Protein AF-A0A5K0WLS4-F1 (afdb_monomer)

Organism: NCBI:txid210225

Foldseek 3Di:
DLPQLLVLLVQCVDPDPVSNVVSVVSLVVVLVDLCLLVSLLCCLPPPPDPSSVVSSVVVNVVRCVVNVVVDDPVSNVVSVVSVVCSVVDDD

Mean predicted aligned error: 4.25 Å

InterPro domains:
  IPR001494 Importin-beta, N-terminal domain [PF03810] (23-88)
  IPR001494 Importin-beta, N-terminal domain [PS50166] (23-89)
  IPR001494 Importin-beta, N-terminal domain [SM00913] (23-89)
  IPR011989 Armadillo-like helical [G3DSA:1.25.10.10] (1-91)
  IPR016024 Armadillo-type fold [SSF48371] (2-88)

Structure (mmCIF, N/CA/C/O backbone):
data_AF-A0A5K0WLS4-F1
#
_entry.id   AF-A0A5K0WLS4-F1
#
loop_
_atom_site.group_PDB
_atom_site.id
_atom_site.type_symbol
_atom_site.label_atom_id
_atom_site.label_alt_id
_atom_site.label_comp_id
_atom_site.label_asym_id
_atom_site.label_entity_id
_atom_site.label_seq_id
_atom_site.pdbx_PDB_ins_code
_atom_site.Cartn_x
_atom_site.Cartn_y
_atom_site.Cartn_z
_atom_site.occupancy
_atom_site.B_iso_or_equiv
_atom_site.auth_seq_id
_atom_site.auth_comp_id
_atom_site.auth_asym_id
_atom_site.auth_atom_id
_atom_site.pdbx_PDB_model_num
ATOM 1 N N . MET A 1 1 ? 6.244 20.134 -4.173 1.00 35.75 1 MET A N 1
ATOM 2 C CA . MET A 1 1 ? 6.234 19.050 -5.176 1.00 35.75 1 MET A CA 1
ATOM 3 C C . MET A 1 1 ? 6.516 17.727 -4.481 1.00 35.75 1 MET A C 1
ATOM 5 O O . MET A 1 1 ? 7.676 17.408 -4.264 1.00 35.75 1 MET A O 1
ATOM 9 N N . ALA A 1 2 ? 5.484 16.975 -4.095 1.00 41.59 2 ALA A N 1
ATOM 10 C CA . ALA A 1 2 ? 5.676 15.547 -3.869 1.00 41.59 2 ALA A CA 1
ATOM 11 C C . ALA A 1 2 ? 5.909 14.940 -5.253 1.00 41.59 2 ALA A C 1
ATOM 13 O O . ALA A 1 2 ? 5.068 15.106 -6.135 1.00 41.59 2 ALA A O 1
ATOM 14 N N . GLN A 1 3 ? 7.066 14.326 -5.483 1.00 55.81 3 GLN A N 1
ATOM 15 C CA . GLN A 1 3 ? 7.213 13.423 -6.619 1.00 55.81 3 GLN A CA 1
ATOM 16 C C . GLN A 1 3 ? 6.031 12.447 -6.537 1.00 55.81 3 GLN A C 1
ATOM 18 O O . GLN A 1 3 ? 5.788 11.900 -5.459 1.00 55.81 3 GLN A O 1
ATOM 23 N N . SER A 1 4 ? 5.233 12.320 -7.607 1.00 84.50 4 SER A N 1
ATOM 24 C CA . SER A 1 4 ? 4.081 11.410 -7.627 1.00 84.50 4 SER A CA 1
ATOM 25 C C . SER A 1 4 ? 4.534 10.064 -7.069 1.00 84.50 4 SER A C 1
ATOM 27 O O . SER A 1 4 ? 5.571 9.570 -7.502 1.00 84.50 4 SER A O 1
ATOM 29 N N . LEU A 1 5 ? 3.822 9.495 -6.092 1.00 89.50 5 LEU A N 1
ATOM 30 C CA . LEU A 1 5 ? 4.236 8.263 -5.403 1.00 89.50 5 LEU A CA 1
ATOM 31 C C . LEU A 1 5 ? 4.639 7.151 -6.392 1.00 89.50 5 LEU A C 1
ATOM 33 O O . LEU A 1 5 ? 5.608 6.439 -6.156 1.00 89.50 5 LEU A O 1
ATOM 37 N N . GLU A 1 6 ? 3.979 7.083 -7.548 1.00 90.06 6 GLU A N 1
ATOM 38 C CA . GLU A 1 6 ? 4.364 6.236 -8.682 1.00 90.06 6 GLU A CA 1
ATOM 39 C C . GLU A 1 6 ? 5.829 6.400 -9.131 1.00 90.06 6 GLU A C 1
AT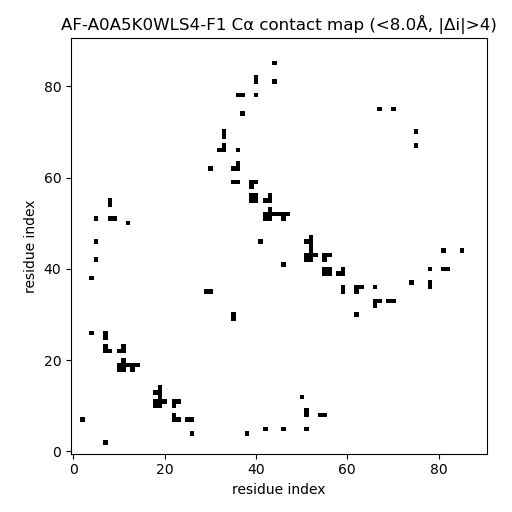OM 41 O O . GLU A 1 6 ? 6.525 5.406 -9.310 1.00 90.06 6 GLU A O 1
ATOM 46 N N . LEU A 1 7 ? 6.338 7.629 -9.262 1.00 91.69 7 LEU A N 1
ATOM 47 C CA . LEU A 1 7 ? 7.735 7.895 -9.625 1.00 91.69 7 LEU A CA 1
ATOM 48 C C . LEU A 1 7 ? 8.710 7.414 -8.550 1.00 91.69 7 LEU A C 1
ATOM 50 O O . LEU A 1 7 ? 9.794 6.945 -8.889 1.00 91.69 7 LEU A O 1
ATOM 54 N N . LEU A 1 8 ? 8.349 7.524 -7.269 1.00 93.75 8 LEU A N 1
ATOM 55 C CA . LEU A 1 8 ? 9.169 6.991 -6.177 1.00 93.75 8 LEU A CA 1
ATOM 56 C C . LEU A 1 8 ? 9.198 5.460 -6.227 1.00 93.75 8 LEU A C 1
ATOM 58 O O . LEU A 1 8 ? 10.263 4.856 -6.142 1.00 93.75 8 LEU A O 1
ATOM 62 N N . LEU A 1 9 ? 8.042 4.833 -6.451 1.00 93.44 9 LEU A N 1
ATOM 63 C CA . LEU A 1 9 ? 7.935 3.383 -6.609 1.00 93.44 9 LEU A CA 1
ATOM 64 C C . LEU A 1 9 ? 8.750 2.885 -7.811 1.00 93.44 9 LEU A C 1
ATOM 66 O O . LEU A 1 9 ? 9.419 1.863 -7.703 1.00 93.44 9 LEU A O 1
ATOM 70 N N . ILE A 1 10 ? 8.742 3.610 -8.934 1.00 93.75 10 ILE A N 1
ATOM 71 C CA . ILE A 1 10 ? 9.572 3.297 -10.107 1.00 93.75 10 ILE A CA 1
ATOM 72 C C . ILE A 1 10 ? 11.063 3.434 -9.773 1.00 93.75 10 ILE A C 1
ATOM 74 O O . ILE A 1 10 ? 11.844 2.549 -10.116 1.00 93.75 10 ILE A O 1
ATOM 78 N N . GLN A 1 11 ? 11.470 4.497 -9.074 1.00 94.31 11 GLN A N 1
ATOM 79 C CA . GLN A 1 11 ? 12.866 4.704 -8.671 1.00 94.31 11 GLN A CA 1
ATOM 80 C C . GLN A 1 11 ? 13.380 3.594 -7.743 1.00 94.31 11 GLN A C 1
ATOM 82 O O . GLN A 1 11 ? 14.507 3.138 -7.921 1.00 94.31 11 GLN A O 1
ATOM 87 N N . CYS A 1 12 ? 12.549 3.081 -6.828 1.00 92.94 12 CYS A N 1
ATOM 88 C CA . CYS A 1 12 ? 12.890 1.918 -5.998 1.00 92.94 12 CYS A CA 1
ATOM 89 C C . CYS A 1 12 ? 13.179 0.641 -6.809 1.00 92.94 12 CYS A C 1
ATOM 91 O O . CYS A 1 12 ? 13.804 -0.284 -6.291 1.00 92.94 12 CYS A O 1
ATOM 93 N N . LEU A 1 13 ? 12.724 0.578 -8.063 1.00 91.88 13 LEU A N 1
ATOM 94 C CA . LEU A 1 13 ? 12.891 -0.563 -8.963 1.00 91.88 13 LEU A CA 1
ATOM 95 C C . LEU A 1 13 ? 14.024 -0.363 -9.985 1.00 91.88 13 LEU A C 1
ATOM 97 O O . LEU A 1 13 ? 14.308 -1.279 -10.756 1.00 91.88 13 LEU A O 1
ATOM 101 N N . MET A 1 14 ? 14.663 0.810 -10.020 1.00 90.81 14 MET A N 1
ATOM 102 C CA . MET A 1 14 ? 15.780 1.081 -10.929 1.00 90.81 14 MET A CA 1
ATOM 103 C C . MET A 1 14 ? 17.082 0.438 -10.434 1.00 90.81 14 MET A C 1
ATOM 105 O O . MET A 1 14 ? 17.224 0.203 -9.242 1.00 90.81 14 MET A O 1
ATOM 109 N N . PRO A 1 15 ? 18.067 0.164 -11.306 1.00 89.81 15 PRO A N 1
ATOM 110 C CA . PRO A 1 15 ? 19.360 -0.392 -10.892 1.00 89.81 15 PRO A CA 1
ATOM 111 C C . PRO A 1 15 ? 20.266 0.610 -10.151 1.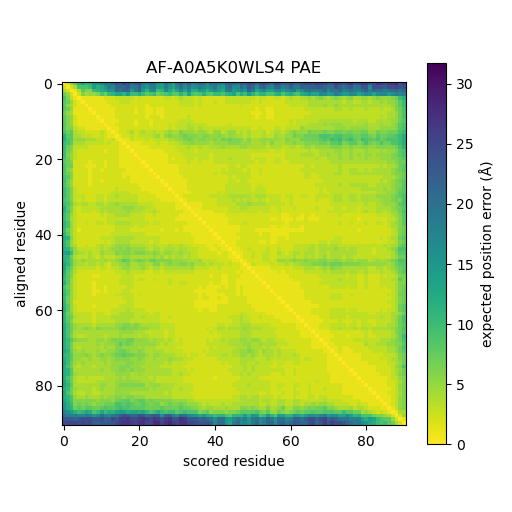00 89.81 15 PRO A C 1
ATOM 113 O O . PRO A 1 15 ? 21.242 0.198 -9.529 1.00 89.81 15 PRO A O 1
ATOM 116 N N . ASP A 1 16 ? 19.964 1.911 -10.205 1.00 95.62 16 ASP A N 1
ATOM 117 C CA . ASP A 1 16 ? 20.742 2.959 -9.539 1.00 95.62 16 ASP A CA 1
ATOM 118 C C . ASP A 1 16 ? 20.506 2.957 -8.017 1.00 95.62 16 ASP A C 1
ATOM 120 O O . ASP A 1 16 ? 19.418 3.273 -7.534 1.00 95.62 16 ASP A O 1
ATOM 124 N N . ASN A 1 17 ? 21.536 2.599 -7.249 1.00 93.38 17 ASN A N 1
ATOM 125 C CA . ASN A 1 17 ? 21.436 2.468 -5.794 1.00 93.38 17 ASN A CA 1
ATOM 126 C C . ASN A 1 17 ? 21.194 3.799 -5.063 1.00 93.38 17 ASN A C 1
ATOM 128 O O . ASN A 1 17 ? 20.529 3.795 -4.025 1.00 93.38 17 ASN A O 1
ATOM 132 N N . ASP A 1 18 ? 21.708 4.922 -5.571 1.00 94.50 18 ASP A N 1
ATOM 133 C CA . ASP A 1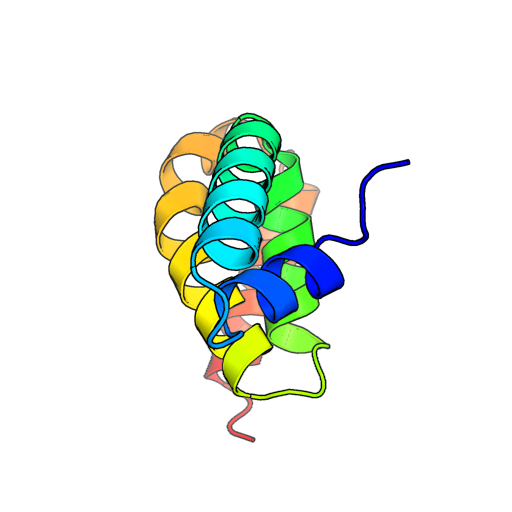 18 ? 21.509 6.234 -4.946 1.00 94.50 18 ASP A CA 1
ATOM 134 C C . ASP A 1 18 ? 20.068 6.717 -5.160 1.00 94.50 18 ASP A C 1
ATOM 136 O O . ASP A 1 18 ? 19.398 7.132 -4.210 1.00 94.50 18 ASP A O 1
ATOM 140 N N . ALA A 1 19 ? 19.547 6.553 -6.379 1.00 91.88 19 ALA A N 1
ATOM 141 C CA . ALA A 1 19 ? 18.155 6.839 -6.709 1.00 91.88 19 ALA A CA 1
ATOM 142 C C . ALA A 1 19 ? 17.186 5.959 -5.905 1.00 91.88 19 ALA A C 1
ATOM 144 O O . ALA A 1 19 ? 16.207 6.467 -5.354 1.00 91.88 19 ALA A O 1
ATOM 145 N N . ARG A 1 20 ? 17.480 4.656 -5.772 1.00 93.88 20 ARG A N 1
ATOM 146 C CA . ARG A 1 20 ? 16.687 3.739 -4.936 1.00 93.88 20 ARG A CA 1
ATOM 147 C C . ARG A 1 20 ? 16.642 4.199 -3.487 1.00 93.88 20 ARG A C 1
ATOM 149 O O . ARG A 1 20 ? 15.555 4.315 -2.929 1.00 93.88 20 ARG A O 1
ATOM 156 N N . LYS A 1 21 ? 17.803 4.489 -2.891 1.00 94.44 21 LYS A N 1
ATOM 157 C CA . LYS A 1 21 ? 17.895 4.892 -1.484 1.00 94.44 21 LYS A CA 1
ATOM 158 C C . LYS A 1 21 ? 17.118 6.184 -1.225 1.00 94.44 21 LYS A C 1
ATOM 160 O O . LYS A 1 21 ? 16.289 6.225 -0.320 1.00 94.44 21 LYS A O 1
ATOM 165 N N . LYS A 1 22 ? 17.291 7.195 -2.082 1.00 93.56 22 LYS A N 1
ATOM 166 C CA . LYS A 1 22 ? 16.541 8.459 -1.997 1.00 93.56 22 LYS A CA 1
ATOM 167 C C . LYS A 1 22 ? 15.032 8.256 -2.131 1.00 93.56 22 LYS A C 1
ATOM 169 O O . LYS A 1 22 ? 14.257 8.941 -1.462 1.00 93.56 22 LYS A O 1
ATOM 174 N N . ALA A 1 23 ? 14.597 7.345 -2.999 1.00 94.56 23 ALA A N 1
ATOM 175 C CA . ALA A 1 23 ? 13.183 7.035 -3.159 1.00 94.56 23 ALA A CA 1
ATOM 176 C C . ALA A 1 23 ? 12.611 6.308 -1.933 1.00 94.56 23 ALA A C 1
ATOM 178 O O . ALA A 1 23 ? 11.531 6.665 -1.463 1.00 94.56 23 ALA A O 1
ATOM 179 N N . GLU A 1 24 ? 13.352 5.351 -1.372 1.00 94.25 24 GLU A N 1
ATOM 180 C CA . GLU A 1 24 ? 12.977 4.650 -0.140 1.00 94.25 24 GLU A CA 1
ATOM 181 C C . GLU A 1 24 ? 12.843 5.617 1.043 1.00 94.25 24 GLU A C 1
ATOM 183 O O . GLU A 1 24 ? 11.834 5.576 1.746 1.00 94.25 24 GLU A O 1
ATOM 188 N N . GLU A 1 25 ? 13.792 6.543 1.216 1.00 95.12 25 GLU A N 1
ATOM 189 C CA . GLU A 1 25 ? 13.746 7.567 2.269 1.00 95.12 25 GLU A CA 1
ATOM 190 C C . GLU A 1 25 ? 12.513 8.476 2.129 1.00 95.12 25 GLU A C 1
ATOM 192 O O . GLU A 1 25 ? 11.811 8.745 3.109 1.00 95.12 25 GLU A O 1
ATOM 197 N N . GLN A 1 26 ? 12.192 8.911 0.907 1.00 93.88 26 GLN A N 1
ATOM 198 C CA . GLN A 1 26 ? 10.993 9.713 0.643 1.00 93.88 26 GLN A CA 1
ATOM 199 C C . GLN A 1 26 ? 9.699 8.924 0.889 1.00 93.88 26 GLN A C 1
ATOM 201 O O . GLN A 1 26 ? 8.759 9.452 1.492 1.00 93.88 26 GLN A O 1
ATOM 206 N N . ILE A 1 27 ? 9.643 7.650 0.484 1.00 93.81 27 ILE A N 1
ATOM 207 C CA . ILE A 1 27 ? 8.506 6.764 0.771 1.00 93.81 27 ILE A CA 1
ATOM 208 C C . ILE A 1 27 ? 8.361 6.548 2.277 1.00 93.81 27 ILE A C 1
ATOM 210 O O . ILE A 1 27 ? 7.237 6.521 2.783 1.00 93.81 27 ILE A O 1
ATOM 214 N N . GLU A 1 28 ? 9.458 6.406 3.017 1.00 93.56 28 GLU A N 1
ATOM 215 C CA . GLU A 1 28 ? 9.426 6.249 4.467 1.00 93.56 28 GLU A CA 1
ATOM 216 C C . GLU A 1 28 ? 8.866 7.498 5.154 1.00 93.56 28 GLU A C 1
ATOM 218 O O . GLU A 1 28 ? 8.007 7.382 6.035 1.00 93.56 28 GLU A O 1
ATOM 223 N N . GLN A 1 29 ? 9.282 8.689 4.717 1.00 92.50 29 GLN A N 1
ATOM 224 C CA . GLN A 1 29 ? 8.725 9.951 5.203 1.00 92.50 29 GLN A CA 1
ATOM 225 C C . GLN A 1 29 ? 7.231 10.068 4.886 1.00 92.50 29 GLN A C 1
ATOM 227 O O . GLN A 1 29 ? 6.435 10.325 5.791 1.00 92.50 29 GLN A O 1
ATOM 232 N N . PHE A 1 30 ? 6.827 9.794 3.643 1.00 91.00 30 PHE A N 1
ATOM 233 C CA . PHE A 1 30 ? 5.418 9.795 3.241 1.00 91.00 30 PHE A CA 1
ATOM 234 C C . PHE A 1 30 ? 4.590 8.774 4.038 1.00 91.00 30 PHE A C 1
ATOM 236 O O . PHE A 1 30 ? 3.468 9.053 4.462 1.00 91.00 30 PHE A O 1
ATOM 243 N N . SER A 1 31 ? 5.185 7.620 4.352 1.00 91.50 31 SER A N 1
ATOM 244 C CA . SER A 1 31 ? 4.568 6.545 5.134 1.00 91.50 31 SER A CA 1
ATOM 245 C C . SER A 1 31 ? 4.263 6.908 6.586 1.00 91.50 31 SER A C 1
ATOM 247 O O . SER A 1 31 ? 3.619 6.116 7.278 1.00 91.50 31 SER A O 1
ATOM 249 N N . LYS A 1 32 ? 4.710 8.064 7.084 1.00 91.69 32 LYS A N 1
ATOM 250 C CA . LYS A 1 32 ? 4.321 8.568 8.410 1.00 91.69 32 LYS A CA 1
ATOM 251 C C . LYS A 1 32 ? 2.879 9.083 8.423 1.00 91.69 32 LYS A C 1
ATOM 253 O O . LYS A 1 32 ? 2.263 9.125 9.488 1.00 91.69 32 LYS A O 1
ATOM 258 N N . HIS A 1 33 ? 2.321 9.413 7.258 1.00 91.94 33 HIS A N 1
ATOM 259 C CA . HIS A 1 33 ? 0.969 9.941 7.120 1.00 91.94 33 HIS A CA 1
ATOM 260 C C . HIS A 1 33 ? -0.044 8.835 6.784 1.00 91.94 33 HIS A C 1
ATOM 262 O O . HIS A 1 33 ? 0.230 8.009 5.916 1.00 91.94 33 HIS A O 1
ATOM 268 N N . PRO A 1 34 ? -1.254 8.838 7.381 1.00 92.38 34 PRO A N 1
ATOM 269 C CA . PRO A 1 34 ? -2.291 7.844 7.075 1.00 92.38 34 PRO A CA 1
ATOM 270 C C . PRO A 1 34 ? -2.729 7.820 5.603 1.00 92.38 34 PRO A C 1
ATOM 272 O O . PRO A 1 34 ? -3.178 6.785 5.115 1.00 92.38 34 PRO A O 1
ATOM 275 N N . GLN A 1 35 ? -2.555 8.935 4.881 1.00 90.62 35 GLN A N 1
ATOM 276 C CA . GLN A 1 35 ? -2.844 9.051 3.445 1.00 90.62 35 GLN A CA 1
ATOM 277 C C . GLN A 1 35 ? -2.065 8.042 2.589 1.00 90.62 35 GLN A C 1
ATOM 279 O O . GLN A 1 35 ? -2.530 7.685 1.508 1.00 90.62 35 GLN A O 1
ATOM 284 N N . VAL A 1 36 ? -0.942 7.513 3.094 1.00 93.81 36 VAL A N 1
ATOM 285 C CA . VAL A 1 36 ? -0.181 6.455 2.421 1.00 93.81 36 VAL A CA 1
ATOM 286 C C . VAL A 1 36 ? -1.033 5.222 2.119 1.00 93.81 36 VAL A C 1
ATOM 288 O O . VAL A 1 36 ? -0.843 4.589 1.087 1.00 93.81 36 VAL A O 1
ATOM 291 N N . VAL A 1 37 ? -2.003 4.893 2.980 1.00 94.81 37 VAL A N 1
ATOM 292 C CA . VAL A 1 37 ? -2.871 3.724 2.781 1.00 94.81 37 VAL A CA 1
ATOM 293 C C . VAL A 1 37 ? -3.745 3.910 1.545 1.00 94.81 37 VAL A C 1
ATOM 295 O O . VAL A 1 37 ? -3.84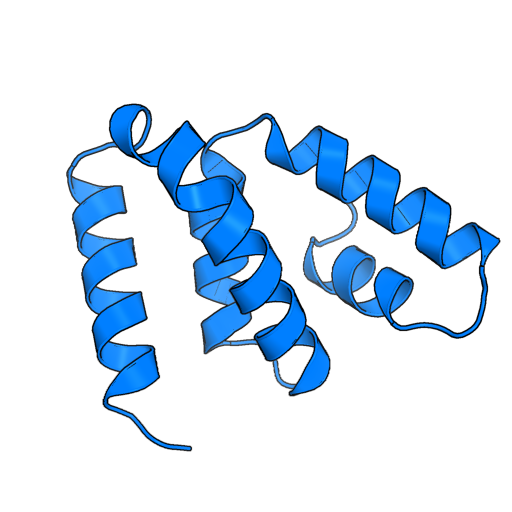8 2.996 0.732 1.00 94.81 37 VAL A O 1
ATOM 298 N N . VAL A 1 38 ? -4.337 5.095 1.382 1.00 92.38 38 VAL A N 1
ATOM 299 C CA . VAL A 1 38 ? -5.200 5.408 0.235 1.00 92.38 38 VAL A CA 1
ATOM 300 C C . VAL A 1 38 ? -4.373 5.411 -1.047 1.00 92.38 38 VAL A C 1
ATOM 302 O O . VAL A 1 38 ? -4.689 4.669 -1.971 1.00 92.38 38 VAL A O 1
ATOM 305 N N . ALA A 1 39 ? -3.252 6.135 -1.054 1.00 93.12 39 ALA A N 1
ATOM 306 C CA . ALA A 1 39 ? -2.400 6.260 -2.234 1.00 93.12 39 ALA A CA 1
ATOM 307 C C . ALA A 1 39 ? -1.829 4.905 -2.704 1.00 93.12 39 ALA A C 1
ATOM 309 O O . ALA A 1 39 ? -1.851 4.590 -3.892 1.00 93.12 39 ALA A O 1
ATOM 310 N N . LEU A 1 40 ? -1.361 4.054 -1.782 1.00 94.44 40 LEU A N 1
ATOM 311 C CA . LEU A 1 40 ? -0.874 2.715 -2.137 1.00 94.44 40 LEU A CA 1
ATOM 312 C C . LEU A 1 40 ? -2.000 1.789 -2.621 1.00 94.44 40 LEU A C 1
ATOM 314 O O . LEU A 1 40 ? -1.761 0.950 -3.487 1.00 94.44 40 LEU A O 1
ATOM 318 N N . THR A 1 41 ? -3.217 1.940 -2.089 1.00 93.75 41 THR A N 1
ATOM 319 C CA . THR A 1 41 ? -4.390 1.173 -2.543 1.00 93.75 41 THR A CA 1
ATOM 320 C C . THR A 1 41 ? -4.790 1.567 -3.967 1.00 93.75 41 THR A C 1
ATOM 322 O O . THR A 1 41 ? -5.113 0.698 -4.776 1.00 93.75 41 THR A O 1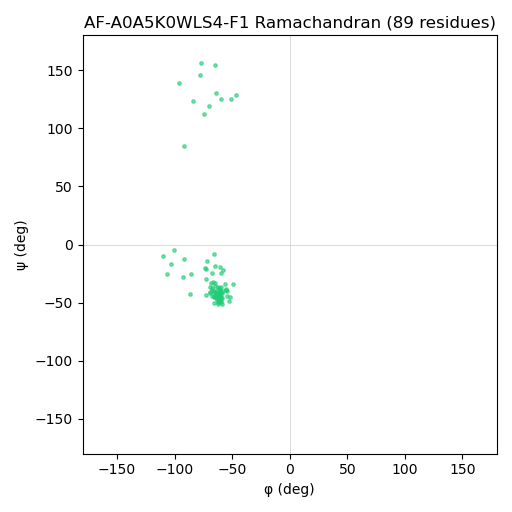
ATOM 325 N N . GLU A 1 42 ? -4.711 2.855 -4.310 1.00 92.19 42 GLU A N 1
ATOM 326 C CA . GLU A 1 42 ? -4.946 3.333 -5.675 1.00 92.19 42 GLU A CA 1
ATOM 327 C C . GLU A 1 42 ? -3.918 2.757 -6.653 1.00 92.19 42 GLU A C 1
ATOM 329 O O . GLU A 1 42 ? -4.310 2.146 -7.646 1.00 92.19 42 GLU A O 1
ATOM 334 N N . HIS A 1 43 ? -2.616 2.863 -6.357 1.00 91.75 43 HIS A N 1
ATOM 335 C CA . HIS A 1 43 ? -1.568 2.334 -7.240 1.00 91.75 43 HIS A CA 1
ATOM 336 C C . HIS A 1 43 ? -1.595 0.811 -7.376 1.00 91.75 43 HIS A C 1
ATOM 338 O O . HIS A 1 43 ? -1.306 0.296 -8.454 1.00 91.75 43 HIS A O 1
ATOM 344 N N . LEU A 1 44 ? -1.986 0.082 -6.327 1.00 89.88 44 LEU A N 1
ATOM 345 C CA . LEU A 1 44 ? -2.212 -1.362 -6.410 1.00 89.88 44 LEU A CA 1
ATOM 346 C C . LEU A 1 44 ? -3.216 -1.703 -7.520 1.00 89.88 44 LEU A C 1
ATOM 348 O O . LEU A 1 44 ? -3.017 -2.681 -8.239 1.00 89.88 44 LEU A O 1
ATOM 352 N N . ARG A 1 45 ? -4.256 -0.878 -7.692 1.00 86.69 45 ARG A N 1
ATOM 353 C CA . ARG A 1 45 ? -5.321 -1.092 -8.678 1.00 86.69 45 ARG A CA 1
ATOM 354 C C . ARG A 1 45 ? -5.000 -0.522 -10.058 1.00 86.69 45 ARG A C 1
ATOM 356 O O . ARG A 1 45 ? -5.322 -1.148 -11.061 1.00 86.69 45 ARG A O 1
ATOM 363 N N . THR A 1 46 ? -4.430 0.679 -10.122 1.00 88.69 46 THR A N 1
ATOM 364 C CA . THR A 1 46 ? -4.365 1.467 -11.366 1.00 88.69 46 THR A CA 1
ATOM 365 C C . THR A 1 46 ? -3.001 1.452 -12.042 1.00 88.69 46 THR A C 1
ATOM 367 O O . THR A 1 46 ? -2.919 1.785 -13.227 1.00 88.69 46 THR A O 1
ATOM 370 N N . ALA A 1 47 ? -1.929 1.062 -11.340 1.00 89.38 47 ALA A N 1
ATOM 371 C CA . ALA A 1 47 ? -0.599 1.103 -11.932 1.00 89.38 47 ALA A CA 1
ATOM 372 C C . ALA A 1 47 ? -0.500 0.131 -13.118 1.00 89.38 47 ALA A C 1
ATOM 374 O O . ALA A 1 47 ? -0.845 -1.054 -13.033 1.00 89.38 47 ALA A O 1
ATOM 375 N N . LYS A 1 48 ? 0.003 0.646 -14.245 1.00 86.62 48 LYS A N 1
ATOM 376 C CA . LYS A 1 48 ? 0.161 -0.121 -15.491 1.00 86.62 48 LYS A CA 1
ATOM 377 C C . LYS A 1 48 ? 1.252 -1.185 -15.363 1.00 86.62 48 LYS A C 1
ATOM 379 O O . LYS A 1 48 ? 1.113 -2.284 -15.891 1.00 86.62 48 LYS A O 1
ATOM 384 N N . THR A 1 49 ? 2.314 -0.864 -14.631 1.00 89.38 49 THR A N 1
ATOM 385 C CA . THR A 1 49 ? 3.466 -1.744 -14.424 1.00 89.38 49 THR A CA 1
ATOM 386 C C . THR A 1 49 ? 3.194 -2.727 -13.288 1.00 89.38 49 THR A C 1
ATOM 388 O O . THR A 1 49 ? 2.950 -2.318 -12.152 1.00 89.38 49 THR A O 1
ATOM 391 N N . SER A 1 50 ? 3.311 -4.029 -13.564 1.00 90.31 50 SER A N 1
ATOM 392 C CA . SER A 1 50 ? 3.124 -5.099 -12.570 1.00 90.31 50 SER A CA 1
ATOM 393 C C . SER A 1 50 ? 4.013 -4.921 -11.336 1.00 90.31 50 SER A C 1
ATOM 395 O O . SER A 1 50 ? 3.524 -5.019 -10.213 1.00 90.31 50 SER A O 1
ATOM 397 N N . ASN A 1 51 ? 5.289 -4.576 -11.528 1.00 92.06 51 ASN A N 1
ATOM 398 C CA . ASN A 1 51 ? 6.235 -4.373 -10.427 1.00 92.06 51 ASN A CA 1
ATOM 399 C C . ASN A 1 51 ? 5.815 -3.218 -9.501 1.00 92.06 51 ASN A C 1
ATOM 401 O O . ASN A 1 51 ? 5.968 -3.319 -8.286 1.00 92.06 51 ASN A O 1
ATOM 405 N N . VAL A 1 52 ? 5.231 -2.143 -10.047 1.00 93.19 52 VAL A N 1
ATOM 406 C CA . VAL A 1 52 ? 4.714 -1.016 -9.248 1.00 93.19 52 VAL A CA 1
ATOM 407 C C . VAL A 1 52 ? 3.481 -1.446 -8.451 1.00 93.19 52 VAL A C 1
ATOM 409 O O . VAL A 1 52 ? 3.382 -1.113 -7.268 1.00 93.19 52 VAL A O 1
ATOM 412 N N . ARG A 1 53 ? 2.579 -2.245 -9.045 1.00 92.44 53 ARG A N 1
ATOM 413 C CA . ARG A 1 53 ? 1.434 -2.833 -8.321 1.00 92.44 53 ARG A CA 1
ATOM 414 C C . ARG A 1 53 ? 1.898 -3.711 -7.160 1.00 92.44 53 ARG A C 1
ATOM 416 O O . ARG A 1 53 ? 1.423 -3.556 -6.038 1.00 92.44 53 ARG A O 1
ATOM 423 N N . GLN A 1 54 ? 2.862 -4.595 -7.415 1.00 93.19 54 GLN A N 1
ATOM 424 C CA . GLN A 1 54 ? 3.412 -5.506 -6.410 1.00 93.19 54 GLN A CA 1
ATOM 425 C C . GLN A 1 54 ? 4.109 -4.748 -5.278 1.00 93.19 54 GLN A C 1
ATOM 427 O O . GLN A 1 54 ? 3.821 -4.999 -4.108 1.00 93.19 54 GLN A O 1
ATOM 432 N N . LEU A 1 55 ? 4.967 -3.775 -5.601 1.00 95.25 55 LEU A N 1
ATOM 433 C CA . LEU A 1 55 ? 5.631 -2.955 -4.590 1.00 95.25 55 LEU A CA 1
ATOM 434 C C . LEU A 1 55 ? 4.613 -2.160 -3.757 1.00 95.25 55 LEU A C 1
ATOM 436 O O . LEU A 1 55 ? 4.729 -2.112 -2.531 1.00 95.25 55 LEU A O 1
ATOM 440 N N . SER A 1 56 ? 3.572 -1.614 -4.396 1.00 94.69 56 SER A N 1
ATOM 441 C CA . SER A 1 56 ? 2.473 -0.931 -3.701 1.00 94.69 56 SER A CA 1
ATOM 442 C C . SER A 1 56 ? 1.763 -1.861 -2.717 1.00 94.69 56 SER A C 1
ATOM 444 O O . SER A 1 56 ? 1.557 -1.487 -1.564 1.00 94.69 56 SER A O 1
ATOM 446 N N . ALA A 1 57 ? 1.461 -3.097 -3.126 1.00 94.62 57 ALA A N 1
ATOM 447 C CA . ALA A 1 57 ? 0.838 -4.104 -2.268 1.00 94.62 57 ALA A CA 1
ATOM 448 C C . ALA A 1 57 ? 1.719 -4.492 -1.071 1.00 94.62 57 ALA A C 1
ATOM 450 O O . ALA A 1 57 ? 1.232 -4.594 0.059 1.00 94.62 57 ALA A O 1
ATOM 451 N N . VAL A 1 58 ? 3.028 -4.655 -1.290 1.00 95.88 58 VAL A N 1
ATOM 452 C CA . VAL A 1 58 ? 3.998 -4.965 -0.230 1.00 95.88 58 VAL A CA 1
ATOM 453 C C . VAL A 1 58 ? 4.051 -3.836 0.799 1.00 95.88 58 VAL A C 1
ATOM 455 O O . VAL A 1 58 ? 3.940 -4.083 2.003 1.00 95.88 58 VAL A O 1
ATOM 458 N N . LEU A 1 59 ? 4.189 -2.588 0.346 1.00 95.69 59 LEU A N 1
ATOM 459 C CA . LEU A 1 59 ? 4.232 -1.427 1.234 1.00 95.69 59 LEU A CA 1
ATOM 460 C C . LEU A 1 59 ? 2.898 -1.222 1.960 1.00 95.69 59 LEU A C 1
ATOM 462 O O . LEU A 1 59 ? 2.895 -0.952 3.163 1.00 95.69 59 LEU A O 1
ATOM 466 N N . LEU A 1 60 ? 1.773 -1.428 1.270 1.00 95.44 60 LEU A N 1
ATOM 467 C CA . LEU A 1 60 ? 0.436 -1.315 1.845 1.00 95.44 60 LEU A CA 1
ATOM 468 C C . LEU A 1 60 ? 0.267 -2.306 2.993 1.00 95.44 60 LEU A C 1
ATOM 470 O O . LEU A 1 60 ? -0.082 -1.898 4.100 1.00 95.44 60 LEU A O 1
ATOM 474 N N . ARG A 1 61 ? 0.618 -3.581 2.778 1.00 95.19 61 ARG A N 1
ATOM 475 C CA . ARG A 1 61 ? 0.584 -4.621 3.818 1.00 95.19 61 ARG A CA 1
ATOM 476 C C . ARG A 1 61 ? 1.399 -4.227 5.052 1.00 95.19 61 ARG A C 1
ATOM 478 O O . ARG A 1 61 ? 0.962 -4.476 6.172 1.00 95.19 61 ARG A O 1
ATOM 485 N N . LYS A 1 62 ? 2.563 -3.595 4.863 1.00 95.12 62 LYS A N 1
ATOM 486 C CA . LYS A 1 62 ? 3.442 -3.160 5.963 1.00 95.12 62 LYS A CA 1
ATOM 487 C C . LYS A 1 62 ? 2.897 -1.959 6.743 1.00 95.12 62 LYS A C 1
ATOM 489 O O . LYS A 1 62 ? 3.238 -1.810 7.913 1.00 95.12 62 LYS A O 1
ATOM 494 N N . LYS A 1 63 ? 2.120 -1.074 6.111 1.00 93.88 63 LYS A N 1
ATOM 495 C CA . LYS A 1 63 ? 1.714 0.217 6.701 1.00 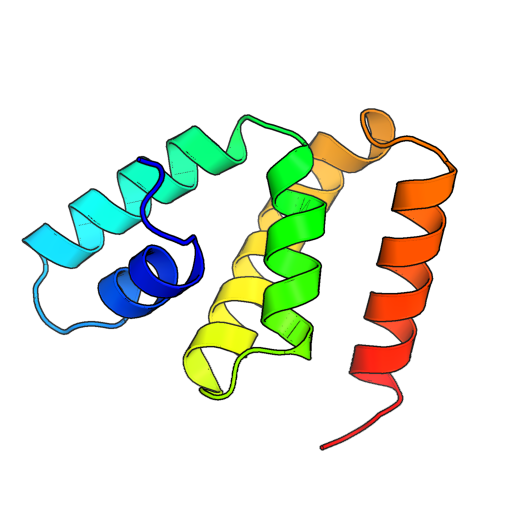93.88 63 LYS A CA 1
ATOM 496 C C . LYS A 1 63 ? 0.250 0.273 7.132 1.00 93.88 63 LYS A C 1
ATOM 498 O O . LYS A 1 63 ? -0.072 1.041 8.037 1.00 93.88 63 LYS A O 1
ATOM 503 N N . ILE A 1 64 ? -0.624 -0.534 6.529 1.00 94.75 64 ILE A N 1
ATOM 504 C CA . ILE A 1 64 ? -2.073 -0.470 6.755 1.00 94.75 64 ILE A CA 1
ATOM 505 C C . ILE A 1 64 ? -2.442 -0.687 8.223 1.00 94.75 64 ILE A C 1
ATOM 507 O O . ILE A 1 64 ? -3.240 0.074 8.758 1.00 94.75 64 ILE A O 1
ATOM 511 N N . THR A 1 65 ? -1.812 -1.642 8.911 1.00 94.56 65 THR A N 1
ATOM 512 C CA . THR A 1 65 ? -2.114 -1.965 10.316 1.00 94.56 65 THR A CA 1
ATOM 513 C C . THR A 1 65 ? -1.827 -0.795 11.259 1.00 94.56 65 THR A C 1
ATOM 515 O O . THR A 1 65 ? -2.647 -0.490 12.122 1.00 94.56 65 THR A O 1
ATOM 518 N N . GLY A 1 66 ? -0.711 -0.087 11.056 1.00 94.31 66 GLY A N 1
ATOM 519 C CA . GLY A 1 66 ? -0.306 1.052 11.888 1.00 94.31 66 GLY A CA 1
ATOM 520 C C . GLY A 1 66 ? -1.142 2.320 11.681 1.00 94.31 66 GLY A C 1
ATOM 521 O O . GLY A 1 66 ? -1.191 3.181 12.563 1.00 94.31 66 GLY A O 1
ATOM 522 N N . HIS A 1 67 ? -1.818 2.443 10.536 1.00 95.69 67 HIS A N 1
ATOM 523 C CA . HIS A 1 67 ? -2.636 3.614 10.199 1.00 95.69 67 HIS A CA 1
ATOM 524 C C . HIS A 1 67 ? -4.137 3.343 10.183 1.00 95.69 67 HIS A C 1
ATOM 526 O O . HIS A 1 67 ? -4.906 4.300 10.153 1.00 95.69 67 HIS A O 1
ATOM 532 N N . TRP A 1 68 ? -4.573 2.083 10.259 1.00 94.12 68 TRP A N 1
ATOM 533 C CA . TRP A 1 68 ? -5.980 1.699 10.121 1.00 94.12 68 TRP A CA 1
ATOM 534 C C . TRP A 1 68 ? -6.902 2.486 11.055 1.00 94.12 68 TRP A C 1
ATOM 536 O O . TRP A 1 68 ? -7.875 3.092 10.611 1.00 94.12 68 TRP A O 1
ATOM 546 N N . ALA A 1 69 ? -6.538 2.567 12.338 1.00 94.31 69 ALA A N 1
ATOM 547 C CA . ALA A 1 69 ? -7.301 3.290 13.354 1.00 94.31 69 ALA A CA 1
ATOM 548 C C . ALA A 1 69 ? -7.371 4.815 13.119 1.00 94.31 69 ALA A C 1
ATOM 550 O O . ALA A 1 69 ? -8.253 5.474 13.664 1.00 94.31 69 ALA A O 1
ATOM 551 N N . LYS A 1 70 ? -6.480 5.375 12.293 1.00 94.75 70 LYS A N 1
ATOM 552 C CA . LYS A 1 70 ? -6.420 6.809 11.963 1.00 94.75 70 LYS A CA 1
ATOM 553 C C . LYS A 1 70 ? -7.233 7.174 10.720 1.00 94.75 70 LYS A C 1
ATOM 555 O O . LYS A 1 70 ? -7.444 8.353 10.458 1.00 94.75 70 LYS A O 1
ATOM 560 N N . LEU A 1 71 ? -7.676 6.186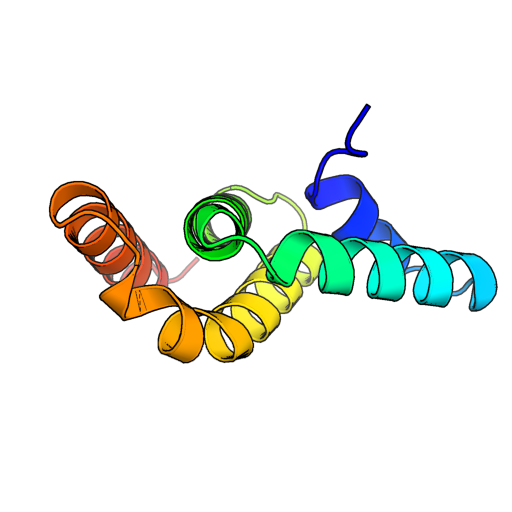 9.942 1.00 93.38 71 LEU A N 1
ATOM 561 C CA . LEU A 1 71 ? -8.523 6.416 8.772 1.00 93.38 71 LEU A CA 1
ATOM 562 C C . LEU A 1 71 ? -9.967 6.684 9.195 1.00 93.38 71 LEU A C 1
ATOM 564 O O . LEU A 1 71 ? -10.450 6.070 10.153 1.00 93.38 71 LEU A O 1
ATOM 568 N N . SER A 1 72 ? -10.662 7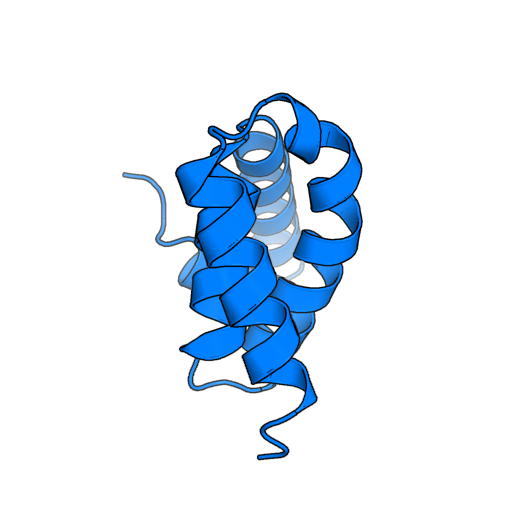.545 8.446 1.00 94.25 72 SER A N 1
ATOM 569 C CA . SER A 1 72 ? -12.104 7.733 8.607 1.00 94.25 72 SER A CA 1
ATOM 570 C C . SER A 1 72 ? -12.862 6.447 8.244 1.00 94.25 72 SER A C 1
ATOM 572 O O . SER A 1 72 ? -12.367 5.646 7.441 1.00 94.25 72 SER A O 1
ATOM 574 N N . PRO A 1 73 ? -14.071 6.229 8.790 1.00 94.06 73 PRO A N 1
ATOM 575 C CA . PRO A 1 73 ? -14.881 5.058 8.463 1.00 94.06 73 PRO A CA 1
ATOM 576 C C . PRO A 1 73 ? -15.124 4.893 6.957 1.00 94.06 73 PRO A C 1
ATOM 578 O O . PRO A 1 73 ? -15.003 3.781 6.452 1.00 94.06 73 PRO A O 1
ATOM 581 N N . GLN A 1 74 ? -15.372 5.991 6.225 1.00 93.94 74 GLN A N 1
ATOM 582 C CA . GLN A 1 74 ? -15.578 5.929 4.772 1.00 93.94 74 GLN A CA 1
ATOM 583 C C . GLN A 1 74 ? -14.323 5.457 4.026 1.00 93.94 74 GLN A C 1
ATOM 585 O O . GLN A 1 74 ? -14.413 4.645 3.109 1.00 93.94 74 GLN A O 1
ATOM 590 N N . LEU A 1 75 ? -13.138 5.933 4.429 1.00 92.44 75 LEU A N 1
ATOM 591 C CA . LEU A 1 75 ? -11.883 5.508 3.806 1.00 92.44 75 LEU A CA 1
ATOM 592 C C . LEU A 1 75 ? -11.573 4.043 4.105 1.00 92.44 75 LEU A C 1
ATOM 594 O O . LEU A 1 75 ? -11.098 3.335 3.222 1.00 92.44 75 LEU A O 1
ATOM 598 N N . ARG A 1 76 ? -11.866 3.566 5.321 1.00 95.00 76 ARG A N 1
ATOM 599 C CA . ARG A 1 76 ? -11.709 2.143 5.663 1.00 95.00 76 ARG A CA 1
ATOM 600 C C . ARG A 1 76 ? -12.582 1.257 4.786 1.00 95.00 76 ARG A C 1
ATOM 602 O O . ARG A 1 76 ? -12.095 0.240 4.301 1.00 95.00 76 ARG A O 1
ATOM 609 N N . ASP A 1 77 ? -13.840 1.641 4.582 1.00 95.06 77 ASP A N 1
ATOM 610 C CA . ASP A 1 77 ? -14.764 0.882 3.740 1.00 95.06 77 ASP A CA 1
ATOM 611 C C . ASP A 1 77 ? -14.303 0.857 2.276 1.00 95.06 77 ASP A C 1
ATOM 613 O O . ASP A 1 77 ? -14.177 -0.213 1.682 1.00 95.06 77 ASP A O 1
ATOM 617 N N . SER A 1 78 ? -13.908 2.016 1.739 1.00 92.88 78 SER A N 1
ATOM 618 C CA . SER A 1 78 ? -13.362 2.129 0.382 1.00 92.88 78 SER A CA 1
ATOM 619 C C . SER A 1 78 ? -12.099 1.281 0.180 1.00 92.88 78 SER A C 1
ATOM 621 O O . SER A 1 78 ? -11.999 0.520 -0.787 1.00 92.88 78 SER A O 1
ATOM 623 N N . VAL A 1 79 ? -11.150 1.338 1.124 1.00 94.00 79 VAL A N 1
ATOM 624 C CA . VAL A 1 79 ? -9.928 0.518 1.084 1.00 94.00 79 VAL A CA 1
ATOM 625 C C . VAL A 1 79 ? -10.276 -0.968 1.152 1.00 94.00 79 VAL A C 1
ATOM 627 O O . VAL A 1 79 ? -9.751 -1.750 0.365 1.00 94.00 79 VAL A O 1
ATOM 630 N N . LYS A 1 80 ? -11.189 -1.370 2.043 1.00 94.12 80 LYS A N 1
ATOM 631 C CA . LYS A 1 80 ? -11.617 -2.768 2.177 1.00 94.12 80 LYS A CA 1
ATOM 632 C C . LYS A 1 80 ? -12.266 -3.282 0.892 1.00 94.12 80 LYS A C 1
ATOM 634 O O . LYS A 1 80 ? -11.867 -4.333 0.397 1.00 94.12 80 LYS A O 1
ATOM 639 N N . SER A 1 81 ? -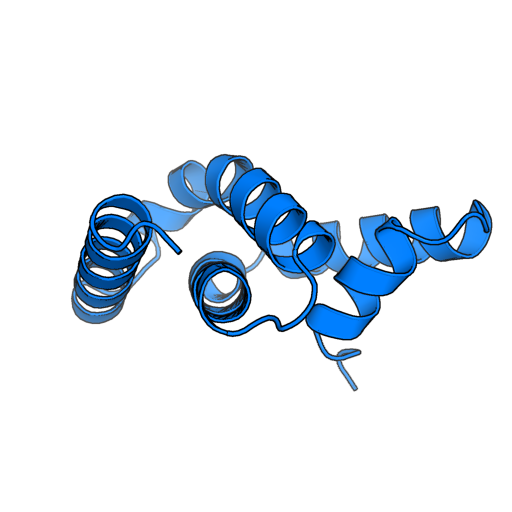13.215 -2.534 0.338 1.00 92.88 81 SER A N 1
ATOM 640 C CA . SER A 1 81 ? -13.896 -2.869 -0.915 1.00 92.88 81 SER A CA 1
ATOM 641 C C . SER A 1 81 ? -12.912 -2.971 -2.081 1.00 92.88 81 SER A C 1
ATOM 643 O O . SER A 1 81 ? -12.973 -3.920 -2.863 1.00 92.88 81 SER A O 1
ATOM 645 N N . THR A 1 82 ? -11.943 -2.054 -2.155 1.00 91.50 82 THR A N 1
ATOM 646 C CA . THR A 1 82 ? -10.899 -2.083 -3.188 1.00 91.50 82 THR A CA 1
ATOM 647 C C . THR A 1 82 ? -9.987 -3.298 -3.041 1.00 91.50 82 THR A C 1
ATOM 649 O O . THR A 1 82 ? -9.717 -3.973 -4.030 1.00 91.50 82 THR A O 1
ATOM 652 N N . LEU A 1 83 ? -9.553 -3.619 -1.819 1.00 91.62 83 LEU A N 1
ATOM 653 C CA . LEU A 1 83 ? -8.709 -4.784 -1.551 1.00 91.62 83 LEU A CA 1
ATOM 654 C C . LEU A 1 83 ? -9.423 -6.093 -1.893 1.00 91.62 83 LEU A C 1
ATOM 656 O O . LEU A 1 83 ? -8.838 -6.933 -2.571 1.00 91.62 83 LEU A O 1
ATOM 660 N N . ILE A 1 84 ? -10.688 -6.245 -1.491 1.00 92.06 84 ILE A N 1
ATOM 661 C CA . ILE A 1 84 ? -11.498 -7.424 -1.830 1.00 92.06 84 ILE A CA 1
ATOM 662 C C . ILE A 1 84 ? -11.660 -7.531 -3.350 1.00 92.06 84 ILE A C 1
ATOM 664 O O . ILE A 1 84 ? -11.371 -8.576 -3.922 1.00 92.06 84 ILE A O 1
ATOM 668 N N . SER A 1 85 ? -12.023 -6.440 -4.033 1.00 89.31 85 SER A N 1
ATOM 669 C CA . SER A 1 85 ? -12.103 -6.438 -5.499 1.00 89.31 85 SER A CA 1
ATOM 670 C C . SER A 1 85 ? -10.767 -6.813 -6.142 1.00 89.31 85 SER A C 1
ATOM 672 O O . SER A 1 85 ? -10.760 -7.587 -7.088 1.00 89.31 85 SER A O 1
ATOM 674 N N . SER A 1 86 ? -9.639 -6.331 -5.617 1.00 84.75 86 SER A N 1
ATOM 675 C CA . SER A 1 86 ? -8.319 -6.600 -6.200 1.00 84.75 86 SER A CA 1
ATOM 676 C C . SER A 1 86 ? -7.866 -8.058 -6.095 1.00 84.75 86 SER A C 1
ATOM 678 O O . SER A 1 86 ? -7.052 -8.482 -6.905 1.00 84.75 86 SER A O 1
ATOM 680 N N . ILE A 1 87 ? -8.378 -8.821 -5.121 1.00 83.06 87 ILE A N 1
ATOM 681 C CA . ILE A 1 87 ? -8.074 -10.255 -4.983 1.00 83.06 87 ILE A CA 1
ATOM 682 C C . ILE A 1 87 ? -9.097 -11.146 -5.691 1.00 83.06 87 ILE A C 1
ATOM 684 O O . ILE A 1 87 ? -8.762 -12.257 -6.076 1.00 83.06 87 ILE A O 1
ATOM 688 N N . THR A 1 88 ? -10.345 -10.691 -5.833 1.00 81.81 88 THR A N 1
ATOM 689 C CA . THR A 1 88 ? -11.416 -11.460 -6.490 1.00 81.81 88 THR A CA 1
ATOM 690 C C . THR A 1 88 ? -11.410 -11.265 -8.003 1.00 81.81 88 THR A C 1
ATOM 692 O O . THR A 1 88 ? -11.877 -12.122 -8.745 1.00 81.81 88 THR A O 1
ATOM 695 N N . THR A 1 89 ? -10.886 -10.139 -8.478 1.00 68.50 89 THR A N 1
ATOM 696 C CA . THR A 1 89 ? -10.647 -9.891 -9.896 1.00 68.50 89 THR A CA 1
ATOM 697 C C . THR A 1 89 ? -9.225 -10.342 -10.231 1.00 68.50 89 THR A C 1
ATOM 699 O O . THR A 1 89 ? -8.290 -9.548 -10.176 1.00 68.50 89 THR A O 1
ATOM 702 N N . GLU A 1 90 ? -9.052 -11.633 -10.527 1.00 51.62 90 GLU A N 1
ATOM 703 C CA . GLU A 1 90 ? -7.833 -12.132 -11.179 1.00 51.62 90 GLU A CA 1
ATOM 704 C C . GLU A 1 90 ? -7.674 -11.431 -12.541 1.00 51.62 90 GLU A C 1
ATOM 706 O O . GLU A 1 90 ? -8.603 -11.420 -13.352 1.00 51.62 90 GLU A O 1
ATOM 711 N N . HIS A 1 91 ? -6.514 -10.805 -12.759 1.00 49.25 91 HIS A N 1
ATOM 712 C CA . HIS A 1 91 ? -6.085 -10.211 -14.028 1.00 49.25 91 HIS A CA 1
ATOM 713 C C . HIS A 1 91 ? -4.903 -10.990 -14.592 1.00 49.25 91 HIS A C 1
ATOM 715 O O . HIS A 1 91 ? -3.963 -11.252 -13.805 1.00 49.25 91 HIS A O 1
#

Nearest PDB structures (foldseek):
  7vpw-assembly1_A  TM=8.193E-01  e=3.154E-02  Homo sapiens
  4c0p-assembly3_C  TM=8.120E-01  e=2.346E-01  Homo sapiens
  4c0p-assembly4_D  TM=8.117E-01  e=5.013E-01  Homo sapiens
  7ypz-assembly1_C  TM=6.888E-01  e=4.260E-01  Saccharomyces cerevisiae
  9b62-assembly1_A  TM=7.007E-01  e=1.331E+00  Homo sapiens

Secondary structure (DSSP, 8-state):
-PPPHHHHHHHTTSS-HHHHHHHHHHHHHHTTSTHHHHHHHHHHHH-SSHHHHHHHHHHHHHHHHHHGGGS-HHHHHHHHHHHHHHHHS--

Sequence (91 aa):
MAQSLELLLIQCLMPDNDARKKAEEQIEQFSKHPQVVVALTEHLRTAKTSNVRQLSAVLLRKKITGHWAKLSPQLRDSVKSTLISSITTEH

pLDDT: mean 89.73, std 11.12, range [35.75, 95.88]

Solvent-accessible surface area (backbone atoms only — not comparable to full-atom values): 5160 Å² total; per-residue (Å²): 132,78,73,55,66,67,60,34,51,50,31,54,71,46,92,50,66,68,56,18,51,56,23,49,54,51,51,54,59,50,58,74,42,61,64,42,47,58,56,26,53,49,37,42,72,67,46,86,47,66,67,48,17,51,52,24,47,55,53,33,68,73,45,38,76,85,29,51,89,76,49,54,72,68,57,50,51,51,51,50,53,50,53,51,49,62,69,72,53,82,128

Radius of gyration: 13.18 Å; Cα contacts (8 Å, |Δi|>4): 73; chains: 1; bounding box: 37×31×29 Å